Protein AF-A0A7R9QZ11-F1 (afdb_monomer)

Foldseek 3Di:
DDDDDPDDDDPDDPPDPVVLCVVVVCLLVQCPDPDPVSVVVSVVCVVVNCVSCDDPCCVVPVVVSVVVSVPPD

Solvent-accessible surface area (backbone atoms only — not comparable to full-atom val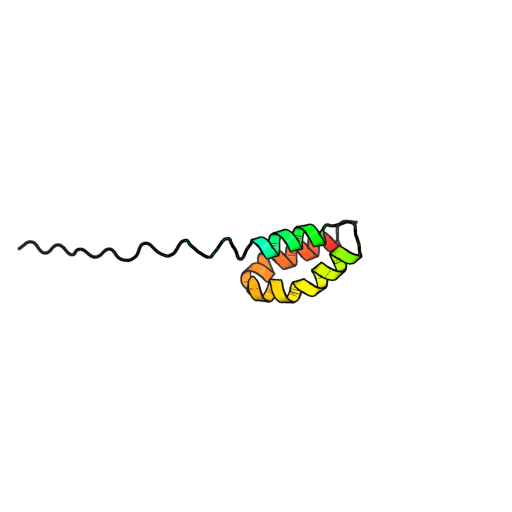ues): 4643 Å² total; per-residue (Å²): 142,83,89,77,84,88,80,77,79,76,86,73,86,89,76,85,74,64,79,72,46,54,67,51,52,56,39,54,56,31,54,73,40,89,50,66,68,50,25,53,55,31,61,70,43,44,66,61,48,41,64,72,58,31,74,65,48,31,60,74,47,51,48,55,50,54,53,54,66,73,67,68,124

Radius of gyration: 20.18 Å; Cα contacts (8 Å, |Δi|>4): 25; chains: 1; bounding box: 69×37×28 Å

Mean predicted aligned error: 12.44 Å

Structure (mmCIF, N/CA/C/O backbone):
data_AF-A0A7R9QZ11-F1
#
_entry.id   AF-A0A7R9QZ11-F1
#
loop_
_atom_site.group_PDB
_atom_site.id
_atom_site.type_symbol
_atom_site.label_atom_id
_atom_site.lab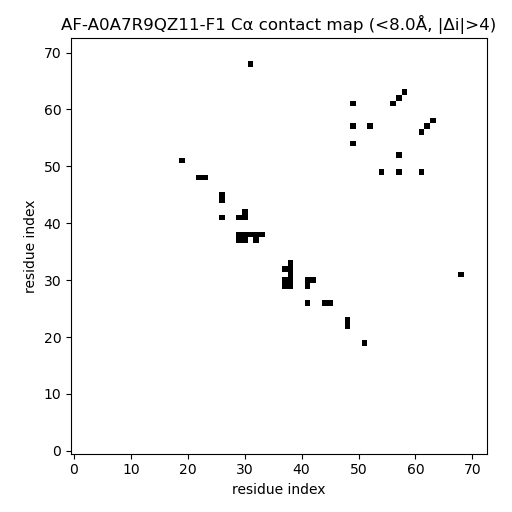el_alt_id
_atom_site.label_comp_id
_atom_site.label_asym_id
_atom_site.label_entity_id
_atom_site.label_seq_id
_atom_site.pdbx_PDB_ins_code
_atom_site.Cartn_x
_atom_site.Cartn_y
_atom_site.Cartn_z
_atom_site.occupancy
_atom_site.B_iso_or_equiv
_atom_site.auth_seq_id
_atom_site.auth_comp_id
_atom_site.auth_asym_id
_atom_site.auth_atom_id
_atom_site.pdbx_PDB_model_num
ATOM 1 N N . MET A 1 1 ? -51.859 23.529 17.611 1.00 61.81 1 MET A N 1
ATOM 2 C CA . MET A 1 1 ? -51.413 22.270 16.978 1.00 61.81 1 MET A CA 1
ATOM 3 C C . MET A 1 1 ? -50.725 22.612 15.669 1.00 61.81 1 MET A C 1
ATOM 5 O O . MET A 1 1 ? -51.415 22.955 14.726 1.00 61.81 1 MET A O 1
ATOM 9 N N . ALA A 1 2 ? -49.394 22.609 15.664 1.00 48.72 2 ALA A N 1
ATOM 10 C CA . ALA A 1 2 ? -48.520 22.394 14.505 1.00 48.72 2 ALA A CA 1
ATOM 11 C C . ALA A 1 2 ? -47.088 22.489 15.045 1.00 48.72 2 ALA A C 1
ATOM 13 O O . ALA A 1 2 ? -46.457 23.540 15.053 1.00 48.72 2 ALA A O 1
ATOM 14 N N . SER A 1 3 ? -46.663 21.382 15.644 1.00 48.75 3 SER A N 1
ATOM 15 C CA . SER A 1 3 ? -45.274 21.119 15.977 1.00 48.75 3 SER A CA 1
ATOM 16 C C . SER A 1 3 ? -44.597 20.709 14.673 1.00 48.75 3 SER A C 1
ATOM 18 O O . SER A 1 3 ? -45.050 19.748 14.055 1.00 48.75 3 SER A O 1
ATOM 20 N N . GLN A 1 4 ? -43.557 21.417 14.236 1.00 61.25 4 GLN A N 1
ATOM 21 C CA . GLN A 1 4 ? -42.650 20.877 13.230 1.00 61.25 4 GLN A CA 1
ATOM 22 C C . GLN A 1 4 ? -41.215 21.186 13.638 1.00 61.25 4 GLN A C 1
ATOM 24 O O . GLN A 1 4 ? -40.745 22.321 13.651 1.00 61.25 4 GLN A O 1
ATOM 29 N N . VAL A 1 5 ? -40.576 20.098 14.030 1.00 54.16 5 VAL A N 1
ATOM 30 C CA . VAL A 1 5 ? -39.184 19.932 14.397 1.00 54.16 5 VAL A CA 1
ATOM 31 C C . VAL A 1 5 ? -38.320 20.221 13.170 1.00 54.16 5 VAL A C 1
ATOM 33 O O . VAL A 1 5 ? -38.401 19.505 12.176 1.00 54.16 5 VAL A O 1
ATOM 36 N N . VAL A 1 6 ? -37.473 21.245 13.240 1.00 60.84 6 VAL A N 1
ATOM 37 C CA . VAL A 1 6 ? -36.318 21.381 12.345 1.00 60.84 6 VAL A CA 1
ATOM 38 C C . VAL A 1 6 ? -35.116 20.742 13.031 1.00 60.84 6 VAL A C 1
ATOM 40 O O . VAL A 1 6 ? -34.335 21.400 13.709 1.00 60.84 6 VAL A O 1
ATOM 43 N N . THR A 1 7 ? -34.998 19.423 12.886 1.00 62.16 7 THR A N 1
ATOM 44 C CA . THR A 1 7 ? -33.747 18.699 13.130 1.00 62.16 7 THR A CA 1
ATOM 45 C C . THR A 1 7 ? -33.243 18.178 11.794 1.00 62.16 7 THR A C 1
ATOM 47 O O . THR A 1 7 ? -33.784 17.224 11.245 1.00 62.16 7 THR A O 1
ATOM 50 N N . SER A 1 8 ? -32.192 18.798 11.287 1.00 55.88 8 SER A N 1
ATOM 51 C CA . SER A 1 8 ? -31.200 18.138 10.443 1.00 55.88 8 SER A CA 1
ATOM 52 C C . SER A 1 8 ? -29.940 18.976 10.657 1.00 55.88 8 SER A C 1
ATOM 54 O O . SER A 1 8 ? -29.834 20.082 10.149 1.00 55.88 8 SER A O 1
ATOM 56 N N . GLY A 1 9 ? -29.067 18.646 11.605 1.00 48.53 9 GLY A N 1
ATOM 57 C CA . GLY A 1 9 ? -28.484 17.320 11.751 1.00 48.53 9 GLY A CA 1
ATOM 58 C C . GLY A 1 9 ? -27.434 17.173 10.659 1.00 48.53 9 GLY A C 1
ATOM 59 O O . GLY A 1 9 ? -27.738 16.632 9.606 1.00 48.53 9 GLY A O 1
ATOM 60 N N . VAL A 1 10 ? -26.277 17.795 10.914 1.00 50.22 10 VAL A N 1
ATOM 61 C CA . VAL A 1 10 ? -24.930 17.494 10.405 1.00 50.22 10 VAL A CA 1
ATOM 62 C C . VAL A 1 10 ? -24.892 16.790 9.045 1.00 50.22 10 VAL A C 1
ATOM 64 O O . VAL A 1 10 ? -25.059 15.576 8.964 1.00 50.22 10 VAL A O 1
ATOM 67 N N . VAL A 1 11 ? -24.564 17.539 7.987 1.00 54.34 11 VAL A N 1
ATOM 68 C CA . VAL A 1 11 ? -23.915 16.923 6.825 1.00 54.34 11 VAL A CA 1
ATOM 69 C C . VAL A 1 11 ? -22.510 16.524 7.272 1.00 54.34 11 VAL A C 1
ATOM 71 O O . VAL A 1 11 ? -21.676 17.361 7.621 1.00 54.34 11 VAL A O 1
ATOM 74 N N . SER A 1 12 ? -22.332 15.218 7.418 1.00 46.38 12 SER A N 1
ATOM 75 C CA . SER A 1 12 ? -21.114 14.566 7.865 1.00 46.38 12 SER A CA 1
ATOM 76 C C . SER A 1 12 ? -19.936 14.934 6.966 1.00 46.38 12 SER A C 1
ATOM 78 O O . SER A 1 12 ? -20.003 14.805 5.753 1.00 46.38 12 SER A O 1
ATOM 80 N N . SER A 1 13 ? -18.869 15.398 7.611 1.00 46.69 13 SER A N 1
ATOM 81 C CA . SER A 1 13 ? -17.461 15.280 7.222 1.00 46.69 13 SER A CA 1
ATOM 82 C C . SER A 1 13 ? -17.176 14.368 6.014 1.00 46.69 13 SER A C 1
ATOM 84 O O . SER A 1 13 ? -17.050 13.156 6.174 1.00 46.69 13 SER A O 1
ATOM 86 N N . GLU A 1 14 ? -16.932 14.968 4.850 1.00 49.03 14 GLU A N 1
ATOM 87 C CA . GLU A 1 14 ? -16.309 14.310 3.689 1.00 49.03 14 GLU A CA 1
ATOM 88 C C . GLU A 1 14 ? -15.013 15.025 3.273 1.00 49.03 14 GLU A C 1
ATOM 90 O O . GLU A 1 14 ? -14.676 15.165 2.103 1.00 49.03 14 GLU A O 1
ATOM 95 N N . VAL A 1 15 ? -14.254 15.494 4.265 1.00 51.03 15 VAL A N 1
ATOM 96 C CA . VAL A 1 15 ? -12.871 15.938 4.075 1.00 51.03 15 VAL A CA 1
ATOM 97 C C . VAL A 1 15 ? -11.991 15.156 5.041 1.00 51.03 15 VAL A C 1
ATOM 99 O O . VAL A 1 15 ? -12.333 15.056 6.217 1.00 51.03 15 VAL A O 1
ATOM 102 N N . SER A 1 16 ? -10.859 14.638 4.551 1.00 47.69 16 SER A N 1
ATOM 103 C CA . SER A 1 16 ? -9.780 13.907 5.267 1.00 47.69 16 SER A CA 1
ATOM 104 C C . SER A 1 16 ? -9.651 12.395 5.000 1.00 47.69 16 SER A C 1
ATOM 106 O O . SER A 1 16 ? -9.047 11.689 5.803 1.00 47.69 16 SER A O 1
ATOM 108 N N . GLY A 1 17 ? -10.172 11.878 3.881 1.00 49.97 17 GLY A N 1
ATOM 109 C CA . GLY A 1 17 ? -9.918 10.492 3.441 1.00 49.97 17 GLY A CA 1
ATOM 110 C C . GLY A 1 17 ? -8.864 10.338 2.334 1.00 49.97 17 GLY A C 1
ATOM 111 O O . GLY A 1 17 ? -8.287 9.266 2.208 1.00 49.97 17 GLY A O 1
ATOM 112 N N . ASP A 1 18 ? -8.605 11.391 1.553 1.00 52.03 18 ASP A N 1
ATOM 113 C CA . ASP A 1 18 ? -7.837 11.297 0.298 1.00 52.03 18 ASP A CA 1
ATOM 114 C C . ASP A 1 18 ? -6.330 11.583 0.481 1.00 52.03 18 ASP A C 1
ATOM 116 O O . ASP A 1 18 ? -5.482 10.885 -0.070 1.00 52.03 18 ASP A O 1
ATOM 120 N N . ASP A 1 19 ? -5.968 12.512 1.375 1.00 53.94 19 ASP A N 1
ATOM 121 C CA . ASP A 1 19 ? -4.564 12.827 1.714 1.00 53.94 19 ASP A CA 1
ATOM 122 C C . ASP A 1 19 ? -3.811 11.649 2.362 1.00 53.94 19 ASP A C 1
ATOM 124 O O . ASP A 1 19 ? -2.586 11.553 2.286 1.00 53.94 19 ASP A O 1
ATOM 128 N N . SER A 1 20 ? -4.533 10.716 2.991 1.00 57.72 20 SER A N 1
ATOM 129 C CA . SER A 1 20 ? -3.936 9.512 3.582 1.00 57.72 20 SER A CA 1
ATOM 130 C C . SER A 1 20 ? -3.663 8.406 2.555 1.00 57.72 20 SER A C 1
ATOM 132 O O . SER A 1 20 ? -2.927 7.467 2.861 1.00 57.72 20 SER A O 1
ATOM 134 N N . LEU A 1 21 ? -4.206 8.514 1.334 1.00 63.25 21 LEU A N 1
ATOM 135 C CA . LEU A 1 21 ? -4.014 7.538 0.258 1.00 63.25 21 LEU A CA 1
ATOM 136 C C . LEU A 1 21 ? -2.761 7.815 -0.579 1.00 63.25 21 LEU A C 1
ATOM 138 O O . LEU A 1 21 ? -2.145 6.875 -1.084 1.00 63.25 21 LEU A O 1
ATOM 142 N N . TYR A 1 22 ? -2.335 9.076 -0.676 1.00 72.19 22 TYR A N 1
ATOM 143 C CA . TYR A 1 22 ? -1.165 9.466 -1.469 1.00 72.19 22 TYR A CA 1
ATOM 144 C C . TYR A 1 22 ? 0.143 8.765 -1.039 1.00 72.19 22 TYR A C 1
ATOM 146 O O . TYR A 1 22 ? 0.856 8.251 -1.904 1.00 72.19 22 TYR A O 1
ATOM 154 N N . PRO A 1 23 ? 0.462 8.630 0.267 1.00 70.12 23 PRO A N 1
ATOM 155 C CA . PRO A 1 23 ? 1.662 7.915 0.705 1.00 70.12 23 PRO A CA 1
ATOM 156 C C . PRO A 1 23 ? 1.642 6.426 0.344 1.00 70.12 23 PRO A C 1
ATOM 158 O O . PRO A 1 23 ? 2.696 5.839 0.124 1.00 70.12 23 PRO A O 1
ATOM 161 N N . ILE A 1 24 ? 0.452 5.820 0.281 1.00 70.69 24 ILE A N 1
ATOM 162 C CA . ILE A 1 24 ? 0.262 4.404 -0.049 1.00 70.69 24 ILE A CA 1
ATOM 163 C C . ILE A 1 24 ? 0.508 4.183 -1.536 1.00 70.69 24 ILE A C 1
ATOM 165 O O . ILE A 1 24 ? 1.248 3.274 -1.893 1.00 70.69 24 ILE A O 1
ATOM 169 N N . ALA A 1 25 ? -0.083 5.027 -2.388 1.00 76.62 25 ALA A N 1
ATOM 170 C CA . ALA A 1 25 ? 0.068 4.938 -3.837 1.00 76.62 25 ALA A CA 1
ATOM 171 C C . ALA A 1 25 ? 1.541 5.057 -4.249 1.00 76.62 25 ALA A C 1
ATOM 173 O O . ALA A 1 25 ? 2.055 4.199 -4.958 1.00 76.62 25 ALA A O 1
ATOM 174 N N . VAL A 1 26 ? 2.253 6.044 -3.692 1.00 78.81 26 VAL A N 1
ATOM 175 C CA . VAL A 1 26 ? 3.694 6.216 -3.929 1.00 78.81 26 VAL A CA 1
ATOM 176 C C . VAL A 1 26 ? 4.478 4.982 -3.486 1.00 78.81 26 VAL A C 1
ATOM 178 O O . VAL A 1 26 ? 5.395 4.554 -4.173 1.00 78.81 26 VAL A O 1
ATOM 181 N N . LEU A 1 27 ? 4.118 4.376 -2.356 1.00 75.56 27 LEU A N 1
ATOM 182 C CA . LEU A 1 27 ? 4.809 3.192 -1.852 1.00 75.56 27 LEU A CA 1
ATOM 183 C C . LEU A 1 27 ? 4.537 1.926 -2.655 1.00 75.56 27 LEU A C 1
ATOM 185 O O . LEU A 1 27 ? 5.442 1.112 -2.820 1.00 75.56 27 LEU A O 1
ATOM 189 N N . ILE A 1 28 ? 3.322 1.780 -3.173 1.00 78.06 28 ILE A N 1
ATOM 190 C CA . ILE A 1 28 ? 2.960 0.727 -4.119 1.00 78.06 28 ILE A CA 1
ATOM 191 C C . ILE A 1 28 ? 3.776 0.884 -5.407 1.00 78.06 28 ILE A C 1
ATOM 193 O O . ILE A 1 28 ? 4.383 -0.086 -5.861 1.00 78.06 28 ILE A O 1
ATOM 197 N N . ASP A 1 29 ? 3.860 2.099 -5.948 1.00 82.12 29 ASP A N 1
ATOM 198 C CA . ASP A 1 29 ? 4.630 2.385 -7.162 1.00 82.12 29 ASP A CA 1
ATOM 199 C C . ASP A 1 29 ? 6.138 2.178 -6.951 1.00 82.12 29 ASP A C 1
ATOM 201 O O . ASP A 1 29 ? 6.815 1.591 -7.796 1.00 82.12 29 ASP A O 1
ATOM 205 N N . GLU A 1 30 ? 6.679 2.601 -5.804 1.00 83.62 30 GLU A N 1
ATOM 206 C CA . GLU A 1 30 ? 8.087 2.383 -5.465 1.00 83.62 30 GLU A CA 1
ATOM 207 C C . GLU A 1 30 ? 8.407 0.882 -5.245 1.00 83.62 30 GLU A C 1
ATOM 209 O O . GLU A 1 30 ? 9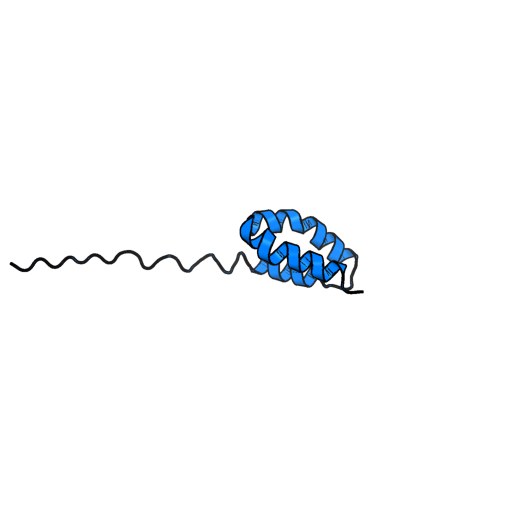.501 0.435 -5.593 1.00 83.62 30 GLU A O 1
ATOM 214 N N . LEU A 1 31 ? 7.475 0.077 -4.708 1.00 82.38 31 LEU A N 1
ATOM 215 C CA . LEU A 1 31 ? 7.662 -1.374 -4.518 1.00 82.38 31 LEU A CA 1
ATOM 216 C C . LEU A 1 31 ? 7.679 -2.155 -5.835 1.00 82.38 31 LEU A C 1
ATOM 218 O O . LEU A 1 31 ? 8.356 -3.179 -5.921 1.00 82.38 31 LEU A O 1
ATOM 222 N N . ARG A 1 32 ? 6.979 -1.664 -6.861 1.00 81.44 32 ARG A N 1
ATOM 223 C CA . ARG A 1 32 ? 6.995 -2.237 -8.218 1.00 81.44 32 ARG A CA 1
ATOM 224 C C . ARG A 1 32 ? 8.146 -1.707 -9.076 1.00 81.44 32 ARG A C 1
ATOM 226 O O . ARG A 1 32 ? 8.207 -2.005 -10.262 1.00 81.44 32 ARG A O 1
ATOM 233 N N . ASN A 1 33 ? 9.043 -0.906 -8.502 1.00 83.19 33 ASN A N 1
ATOM 234 C CA . ASN A 1 33 ? 10.151 -0.311 -9.235 1.00 83.19 33 ASN A CA 1
ATOM 235 C C . ASN A 1 33 ? 11.294 -1.317 -9.470 1.00 83.19 33 ASN A C 1
ATOM 237 O O . ASN A 1 33 ? 11.647 -2.094 -8.582 1.00 83.19 33 ASN A O 1
ATOM 241 N N . ASP A 1 34 ? 11.933 -1.249 -10.638 1.00 82.38 34 ASP A N 1
ATOM 242 C CA . ASP A 1 34 ? 13.074 -2.104 -10.990 1.00 82.38 34 ASP A CA 1
ATOM 243 C C . ASP A 1 34 ? 14.338 -1.784 -10.170 1.00 82.38 34 ASP A C 1
ATOM 245 O O . ASP A 1 34 ? 15.178 -2.659 -9.930 1.00 82.38 34 ASP A O 1
ATOM 249 N N . ASP A 1 35 ? 14.478 -0.552 -9.671 1.00 87.44 35 ASP A N 1
ATOM 250 C CA . ASP A 1 35 ? 15.606 -0.146 -8.836 1.00 87.44 35 ASP A CA 1
ATOM 251 C C . ASP A 1 35 ? 15.518 -0.785 -7.439 1.00 87.44 35 ASP A C 1
ATOM 253 O O . ASP A 1 35 ? 14.602 -0.552 -6.643 1.00 87.44 35 ASP A O 1
ATOM 257 N N . VAL A 1 36 ? 16.526 -1.596 -7.115 1.00 84.88 36 VAL A N 1
ATOM 258 C CA . VAL A 1 36 ? 16.651 -2.285 -5.825 1.00 84.88 36 VAL A CA 1
ATOM 259 C C . VAL A 1 36 ? 16.720 -1.299 -4.653 1.00 84.88 36 VAL A C 1
ATOM 261 O O . VAL A 1 36 ? 16.187 -1.591 -3.583 1.00 84.88 36 VAL A O 1
ATOM 264 N N . GLN A 1 37 ? 17.346 -0.130 -4.819 1.00 87.56 37 GLN A N 1
ATOM 265 C CA . GLN A 1 37 ? 17.446 0.867 -3.750 1.00 87.56 37 GLN A CA 1
ATOM 266 C C . GLN A 1 37 ? 16.089 1.495 -3.431 1.00 87.56 37 GLN A C 1
ATOM 268 O O . GLN A 1 37 ? 15.776 1.700 -2.256 1.00 87.56 37 GLN A O 1
ATOM 273 N N . LEU A 1 38 ? 15.269 1.768 -4.451 1.00 84.56 38 LEU A N 1
ATOM 274 C CA . LEU A 1 38 ? 13.915 2.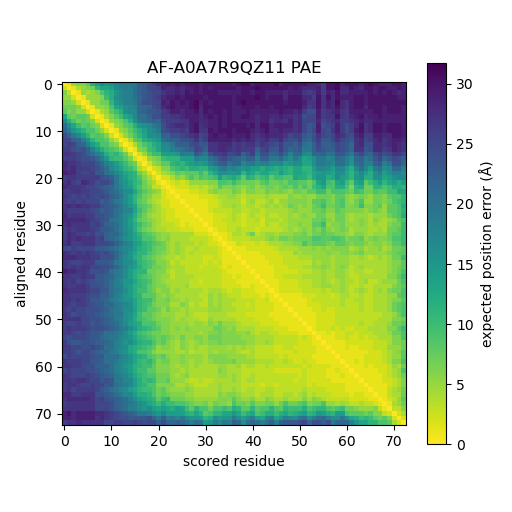288 -4.253 1.00 84.56 38 LEU A CA 1
ATOM 275 C C . LEU A 1 38 ? 13.041 1.254 -3.546 1.00 84.56 38 LEU A C 1
ATOM 277 O O . LEU A 1 38 ? 12.498 1.570 -2.489 1.00 84.56 38 LEU A O 1
ATOM 281 N N . ARG A 1 39 ? 13.046 -0.005 -4.002 1.00 86.12 39 ARG A N 1
ATOM 282 C CA . ARG A 1 39 ? 12.335 -1.099 -3.317 1.00 86.12 39 ARG A CA 1
ATOM 283 C C . ARG A 1 39 ? 12.738 -1.244 -1.853 1.00 86.12 39 ARG A C 1
ATOM 285 O O . ARG A 1 39 ? 11.885 -1.371 -0.977 1.00 86.12 39 ARG A O 1
ATOM 292 N N . LEU A 1 40 ? 14.036 -1.184 -1.555 1.00 86.44 40 LEU A N 1
ATOM 293 C CA . LEU A 1 40 ? 14.540 -1.323 -0.187 1.00 86.44 40 LEU A CA 1
ATOM 294 C C . LEU A 1 40 ? 14.115 -0.143 0.701 1.00 86.44 40 LEU A C 1
ATOM 296 O O . LEU A 1 40 ? 13.749 -0.339 1.864 1.00 86.44 40 LEU A O 1
ATOM 300 N N . ASN A 1 41 ? 14.103 1.075 0.155 1.00 85.50 41 ASN A N 1
ATOM 301 C CA . ASN A 1 41 ? 13.572 2.249 0.847 1.00 85.50 41 ASN A CA 1
ATOM 302 C C . ASN A 1 41 ? 12.072 2.113 1.133 1.00 85.50 41 ASN A C 1
ATOM 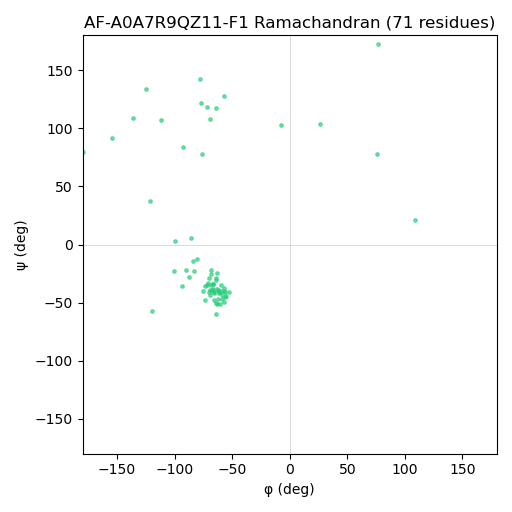304 O O . ASN A 1 41 ? 11.623 2.486 2.217 1.00 85.50 41 ASN A O 1
ATOM 308 N N . SER A 1 42 ? 11.312 1.531 0.213 1.00 84.88 42 SER A N 1
ATOM 309 C CA . SER A 1 42 ? 9.876 1.310 0.372 1.00 84.88 42 SER A CA 1
ATOM 310 C C . SER A 1 42 ? 9.553 0.247 1.409 1.00 84.88 42 SER A C 1
ATOM 312 O O . SER A 1 42 ? 8.701 0.469 2.269 1.00 84.88 42 SER A O 1
ATOM 314 N N . ILE A 1 43 ? 10.313 -0.853 1.430 1.00 87.56 43 ILE A N 1
ATOM 315 C CA . ILE A 1 43 ? 10.199 -1.894 2.462 1.00 87.56 43 ILE A CA 1
ATOM 316 C C . ILE A 1 43 ? 10.388 -1.296 3.862 1.00 87.56 43 ILE A C 1
ATOM 318 O O . ILE A 1 43 ? 9.635 -1.613 4.779 1.00 87.56 43 ILE A O 1
ATOM 322 N N . ARG A 1 44 ? 11.344 -0.373 4.037 1.00 88.19 44 ARG A N 1
ATOM 323 C CA . ARG A 1 44 ? 11.556 0.313 5.327 1.00 88.19 44 ARG A CA 1
ATOM 324 C C . ARG A 1 44 ? 10.371 1.185 5.747 1.00 88.19 44 ARG A C 1
ATOM 326 O O . ARG A 1 44 ? 10.153 1.366 6.942 1.00 88.19 44 ARG A O 1
ATOM 333 N N . LYS A 1 45 ? 9.612 1.724 4.789 1.00 86.38 45 LYS A N 1
ATOM 334 C CA . LYS A 1 45 ? 8.428 2.556 5.045 1.00 86.38 45 LYS A CA 1
ATOM 335 C C .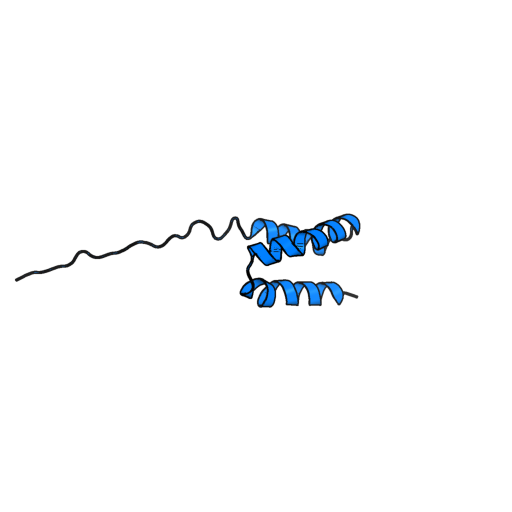 LYS A 1 45 ? 7.155 1.726 5.287 1.00 86.38 45 LYS A C 1
ATOM 337 O O . LYS A 1 45 ? 6.198 2.284 5.819 1.00 86.38 45 LYS A O 1
ATOM 342 N N . LEU A 1 46 ? 7.135 0.419 4.983 1.00 86.62 46 LEU A N 1
ATOM 343 C CA . LEU A 1 46 ? 5.957 -0.455 5.155 1.00 86.62 46 LEU A CA 1
ATOM 344 C C . LEU A 1 46 ? 5.357 -0.395 6.564 1.00 86.62 46 LEU A C 1
ATOM 346 O O . LEU A 1 46 ? 4.140 -0.329 6.705 1.00 86.62 46 LEU A O 1
ATOM 350 N N . SER A 1 47 ? 6.189 -0.365 7.606 1.00 85.88 47 SER A N 1
ATOM 351 C CA . SER A 1 47 ? 5.720 -0.280 8.996 1.00 85.88 47 SER A CA 1
ATOM 352 C C . SER A 1 47 ? 4.936 1.008 9.264 1.00 85.88 47 SER A C 1
ATOM 354 O O . SER A 1 47 ? 3.904 0.983 9.929 1.00 85.88 47 SER A O 1
ATOM 356 N N . THR A 1 48 ? 5.398 2.134 8.715 1.00 85.88 48 THR A N 1
ATOM 357 C CA . THR A 1 48 ? 4.728 3.438 8.834 1.00 85.88 48 THR A CA 1
ATOM 358 C C . THR A 1 48 ? 3.400 3.442 8.083 1.00 85.88 48 THR A C 1
ATOM 360 O O . THR A 1 48 ? 2.413 3.972 8.586 1.00 85.88 48 THR A O 1
ATOM 363 N N . ILE A 1 49 ? 3.352 2.805 6.910 1.00 80.25 49 ILE A N 1
ATOM 364 C CA . ILE A 1 49 ? 2.119 2.644 6.131 1.00 80.25 49 ILE A CA 1
ATOM 365 C C . ILE A 1 49 ? 1.117 1.790 6.892 1.00 80.25 49 ILE A C 1
ATOM 367 O O . ILE A 1 49 ? -0.021 2.204 7.057 1.00 80.25 49 ILE A O 1
ATOM 371 N N . ALA A 1 50 ? 1.529 0.622 7.384 1.00 84.69 50 ALA A N 1
ATOM 372 C CA . ALA A 1 50 ? 0.644 -0.287 8.106 1.00 84.69 50 ALA A CA 1
ATOM 373 C C . ALA A 1 50 ? 0.006 0.398 9.327 1.00 84.69 50 ALA A C 1
ATOM 375 O O . ALA A 1 50 ? -1.179 0.213 9.607 1.00 84.69 50 ALA A O 1
ATOM 376 N N . LEU A 1 51 ? 0.773 1.254 10.015 1.00 86.00 51 LEU A N 1
ATOM 377 C CA . LEU A 1 51 ? 0.263 2.094 11.099 1.00 86.00 51 LEU A CA 1
ATOM 378 C C . LEU A 1 51 ? -0.749 3.142 10.609 1.00 86.00 51 LEU A C 1
ATOM 380 O O . LEU A 1 51 ? -1.758 3.352 11.277 1.00 86.00 51 LEU A O 1
ATOM 384 N N . ALA A 1 52 ? -0.509 3.776 9.458 1.00 82.75 52 ALA A N 1
ATOM 385 C CA . ALA A 1 52 ? -1.404 4.781 8.880 1.00 82.75 52 ALA A CA 1
ATOM 386 C C . ALA A 1 52 ? -2.694 4.187 8.275 1.00 82.75 52 ALA A C 1
ATOM 388 O O . ALA A 1 52 ? -3.752 4.800 8.383 1.00 82.75 52 ALA A O 1
ATOM 389 N N . LEU A 1 53 ? -2.632 2.993 7.670 1.00 79.56 53 LEU A N 1
ATOM 390 C CA . LEU A 1 53 ? -3.800 2.269 7.142 1.00 79.56 53 LEU A CA 1
ATOM 391 C C . LEU A 1 53 ? -4.691 1.711 8.248 1.00 79.56 53 LEU A C 1
ATOM 393 O O . LEU A 1 53 ? -5.897 1.549 8.053 1.00 79.56 53 LEU A O 1
ATOM 397 N N . GLY A 1 54 ? -4.081 1.324 9.365 1.00 85.31 54 GLY A N 1
ATOM 398 C CA . GLY A 1 54 ? -4.727 0.494 10.366 1.00 85.31 54 GLY A CA 1
ATOM 399 C C . GLY A 1 54 ? -4.810 -0.981 9.959 1.00 85.31 54 GLY A C 1
ATOM 400 O O . GLY A 1 54 ? -4.466 -1.403 8.850 1.00 85.31 54 GLY A O 1
ATOM 401 N N . VAL A 1 55 ? -5.262 -1.792 10.914 1.00 88.06 55 VAL A N 1
ATOM 402 C CA . VAL A 1 55 ? -5.184 -3.260 10.850 1.00 88.06 55 VAL A CA 1
ATOM 403 C C . VAL A 1 55 ? -6.078 -3.883 9.778 1.00 88.06 55 VAL A C 1
ATOM 405 O O . VAL A 1 55 ? -5.678 -4.869 9.166 1.00 88.06 55 VAL A O 1
ATOM 408 N N . GLU A 1 56 ? -7.251 -3.299 9.522 1.00 88.44 56 GLU A N 1
ATOM 409 C CA . GLU A 1 56 ? -8.212 -3.802 8.531 1.00 88.44 56 GLU A CA 1
ATOM 410 C C . GLU A 1 56 ? -7.629 -3.732 7.119 1.00 88.44 56 GLU A C 1
ATOM 412 O O . GLU A 1 56 ? -7.385 -4.761 6.493 1.00 88.44 56 GLU A O 1
ATOM 417 N N . ARG A 1 57 ? -7.279 -2.525 6.661 1.00 84.19 57 ARG A N 1
ATOM 418 C CA . ARG A 1 57 ? -6.753 -2.313 5.307 1.00 84.19 57 ARG A CA 1
ATOM 419 C C . ARG A 1 57 ? -5.387 -2.953 5.099 1.00 84.19 57 ARG A C 1
ATOM 421 O O . ARG A 1 57 ? -5.103 -3.480 4.028 1.00 84.19 57 ARG A O 1
ATOM 428 N N . THR A 1 58 ? -4.544 -2.981 6.133 1.00 86.88 58 THR A N 1
ATOM 429 C CA . THR A 1 58 ? -3.273 -3.718 6.065 1.00 86.88 58 THR A CA 1
ATOM 430 C C . THR A 1 58 ? -3.517 -5.194 5.740 1.00 86.88 58 THR A C 1
ATOM 432 O O . THR A 1 58 ? -2.803 -5.774 4.927 1.00 86.88 58 THR A O 1
ATOM 435 N N . ARG A 1 59 ? -4.554 -5.804 6.324 1.00 89.62 59 ARG A N 1
ATOM 436 C CA . ARG A 1 59 ? -4.881 -7.213 6.101 1.00 89.62 59 ARG A CA 1
ATOM 437 C C . ARG A 1 59 ? -5.538 -7.472 4.748 1.00 89.62 59 ARG A C 1
ATOM 439 O O . ARG A 1 59 ? -5.245 -8.497 4.141 1.00 89.62 59 ARG A O 1
ATOM 446 N N . THR A 1 60 ? -6.430 -6.590 4.306 1.00 88.81 60 THR A N 1
ATOM 447 C CA . THR A 1 60 ? -7.231 -6.795 3.090 1.00 88.81 60 THR A CA 1
ATOM 448 C C . THR A 1 60 ? -6.577 -6.263 1.819 1.00 88.81 60 THR A C 1
ATOM 450 O O . THR A 1 60 ? -6.936 -6.717 0.741 1.00 88.81 60 THR A O 1
ATOM 453 N N . GLU A 1 61 ? -5.638 -5.321 1.927 1.00 84.75 61 GLU A N 1
ATOM 454 C CA . GLU A 1 61 ? -4.990 -4.669 0.780 1.00 84.75 61 GLU A CA 1
ATOM 455 C C . GLU A 1 61 ? -3.474 -4.902 0.784 1.00 84.75 61 GLU A C 1
ATOM 457 O O . GLU A 1 61 ? -2.936 -5.471 -0.165 1.00 84.75 61 GLU A O 1
ATOM 462 N N . LEU A 1 62 ? -2.776 -4.520 1.865 1.00 84.06 62 LEU A N 1
ATOM 463 C CA . LEU A 1 62 ? -1.306 -4.531 1.890 1.00 84.06 62 LEU A CA 1
ATOM 464 C C . LEU A 1 62 ? -0.721 -5.951 1.887 1.00 84.06 62 LEU A C 1
ATOM 466 O O . LEU A 1 62 ? 0.239 -6.210 1.168 1.00 84.06 62 LEU A O 1
ATOM 470 N N . ILE A 1 63 ? -1.282 -6.876 2.674 1.00 87.75 63 ILE A N 1
ATOM 471 C CA . ILE A 1 63 ? -0.807 -8.270 2.721 1.00 87.75 63 ILE A CA 1
ATOM 472 C C . ILE A 1 63 ? -0.985 -8.971 1.362 1.00 87.75 63 ILE A C 1
ATOM 474 O O . ILE A 1 63 ? 0.005 -9.527 0.880 1.00 87.75 63 ILE A O 1
ATOM 478 N N . PRO A 1 64 ? -2.174 -8.950 0.718 1.00 88.19 64 PRO A N 1
ATOM 479 C CA . PRO A 1 64 ? -2.336 -9.496 -0.628 1.00 88.19 64 PRO A CA 1
ATOM 480 C C . PRO A 1 64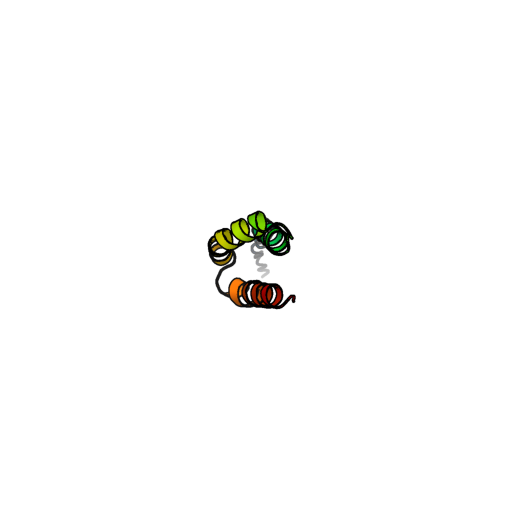 ? -1.375 -8.868 -1.636 1.00 88.19 64 PRO A C 1
ATOM 482 O O . PRO A 1 64 ? -0.683 -9.601 -2.328 1.00 88.19 64 PRO A O 1
ATOM 485 N N . PHE A 1 65 ? -1.229 -7.537 -1.632 1.00 83.50 65 PHE A N 1
ATOM 486 C CA . PHE A 1 65 ? -0.300 -6.845 -2.527 1.00 83.50 65 PHE A CA 1
ATOM 487 C C . PHE A 1 65 ? 1.146 -7.330 -2.368 1.00 83.50 65 PHE A C 1
ATOM 489 O O . PHE A 1 65 ? 1.797 -7.666 -3.353 1.00 83.50 65 PHE A O 1
ATOM 496 N N . LEU A 1 66 ? 1.644 -7.403 -1.128 1.00 82.75 66 LEU A N 1
ATOM 497 C CA . LEU A 1 66 ? 2.999 -7.887 -0.856 1.00 82.75 66 LEU A CA 1
ATOM 498 C C . LEU A 1 66 ? 3.179 -9.340 -1.291 1.00 82.75 66 LEU A C 1
ATOM 500 O O . LEU A 1 66 ? 4.223 -9.695 -1.832 1.00 82.75 66 LEU A O 1
ATOM 504 N N . THR A 1 67 ? 2.154 -10.161 -1.068 1.00 84.31 67 THR A N 1
ATOM 505 C CA . THR A 1 67 ? 2.142 -11.560 -1.493 1.00 84.31 67 THR A CA 1
ATOM 506 C C . THR A 1 67 ? 2.280 -11.635 -3.011 1.00 84.31 67 THR A C 1
ATOM 508 O O . THR A 1 67 ? 3.207 -12.279 -3.488 1.00 84.31 67 THR A O 1
ATOM 511 N N . ASP A 1 68 ? 1.463 -10.892 -3.756 1.00 84.12 68 ASP A N 1
ATOM 512 C CA . ASP A 1 68 ? 1.504 -10.859 -5.219 1.00 84.12 68 ASP A CA 1
ATOM 513 C C . ASP A 1 68 ? 2.857 -10.350 -5.746 1.00 84.12 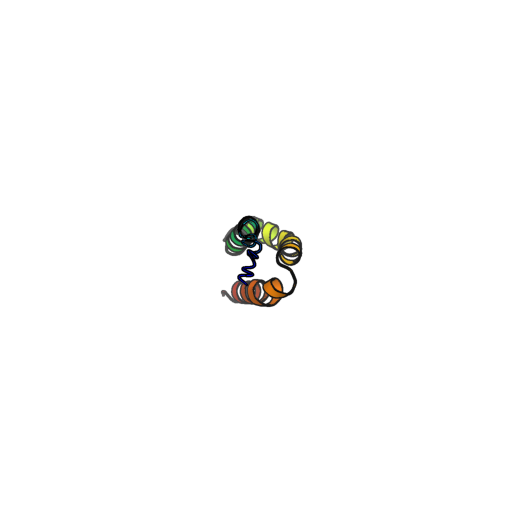68 ASP A C 1
ATOM 515 O O . ASP A 1 68 ? 3.426 -10.950 -6.651 1.00 84.12 68 ASP A O 1
ATOM 519 N N . THR A 1 69 ? 3.441 -9.311 -5.134 1.00 74.88 69 THR A N 1
ATOM 520 C CA . THR A 1 69 ? 4.757 -8.784 -5.552 1.00 74.88 69 THR A CA 1
ATOM 521 C C . THR A 1 69 ? 5.941 -9.716 -5.286 1.00 74.88 69 THR A C 1
ATOM 523 O O . THR A 1 69 ? 6.978 -9.551 -5.919 1.00 74.88 69 THR A O 1
ATOM 526 N N . ILE A 1 70 ? 5.838 -10.670 -4.352 1.00 70.94 70 ILE A N 1
ATOM 527 C CA . ILE A 1 70 ? 6.910 -11.651 -4.085 1.00 70.94 70 ILE A CA 1
ATOM 528 C C . ILE A 1 70 ? 6.839 -12.830 -5.071 1.00 70.94 70 ILE A C 1
ATOM 530 O O . ILE A 1 70 ? 7.847 -13.503 -5.278 1.00 70.94 70 ILE A O 1
ATOM 534 N N . TYR A 1 71 ? 5.671 -13.083 -5.670 1.00 63.28 71 TYR A N 1
ATOM 535 C CA . TYR A 1 71 ? 5.446 -14.196 -6.601 1.00 63.28 71 TYR A CA 1
ATOM 536 C C . TYR A 1 71 ? 5.492 -13.800 -8.084 1.00 63.28 71 TYR A C 1
ATOM 538 O O . TYR A 1 71 ? 5.269 -14.662 -8.934 1.00 63.28 71 TYR A O 1
ATOM 546 N N . ASP A 1 72 ? 5.789 -12.539 -8.398 1.00 60.84 72 ASP A N 1
ATOM 547 C CA . ASP A 1 72 ? 6.039 -12.072 -9.767 1.00 60.84 72 ASP A CA 1
ATOM 548 C C . ASP A 1 72 ? 7.461 -12.519 -10.188 1.00 60.84 72 ASP A C 1
ATOM 550 O O . ASP A 1 72 ? 8.418 -11.763 -10.060 1.00 60.84 72 ASP A O 1
ATOM 554 N N . GLU A 1 73 ? 7.566 -13.809 -10.544 1.00 50.00 73 GLU A N 1
ATOM 555 C CA . GLU A 1 73 ? 8.684 -14.568 -11.167 1.00 50.00 73 GLU A CA 1
ATOM 556 C C . GLU A 1 73 ? 10.143 -14.277 -10.740 1.00 50.00 73 GLU A C 1
ATOM 558 O O . GLU A 1 73 ? 10.754 -13.267 -11.160 1.00 50.00 73 GLU A O 1
#

Sequence (73 aa):
MASQVVTSGVVSSEVSGDDSLYPIAVLIDELRNDDVQLRLNSIRKLSTIALALGVERTRTELIPFLTDTIYDE

InterPro domains:
  IPR011989 Armadillo-like helical [G3DSA:1.25.10.10] (15-73)
  IPR016024 Armadillo-type fold [SSF48371] (17-72)
  IPR021133 HEAT, type 2 [PS50077] (23-61)
  IPR051023 Protein Phosphatase 2A Regulatory Subunit A [PTHR10648] (13-72)

Organism: NCBI:txid334625

Nearest PDB structures (foldseek):
  4lac-assembly1_A  TM=7.925E-01  e=5.769E-04  Homo sapiens

Secondary structure (DSSP, 8-state):
---------------SSST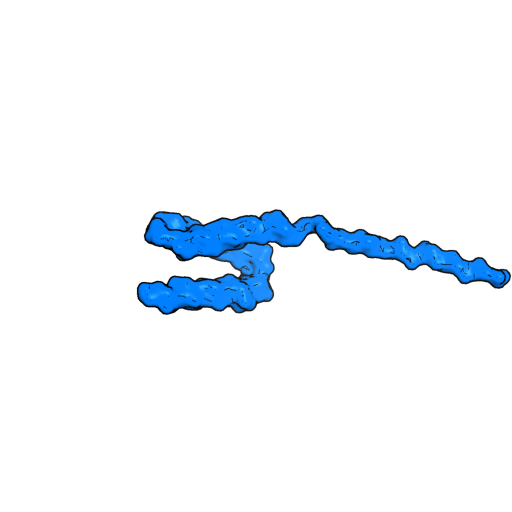TTHHHHHHHHHHT-S-HHHHHHHHHHHHHHHHHHHHHHIIIIIHHHHHHHHS--

pLDDT: mean 73.61, std 14.61, range [46.38, 89.62]